Protein AF-A0A8J6PN78-F1 (afdb_monomer_lite)

Foldseek 3Di:
DLVVLLCVLLVCQLPDPDADVVQQVCSCVVSVDDNVSSVSSVVSSVVVNVVVD

pLDDT: mean 92.63, std 8.32, ran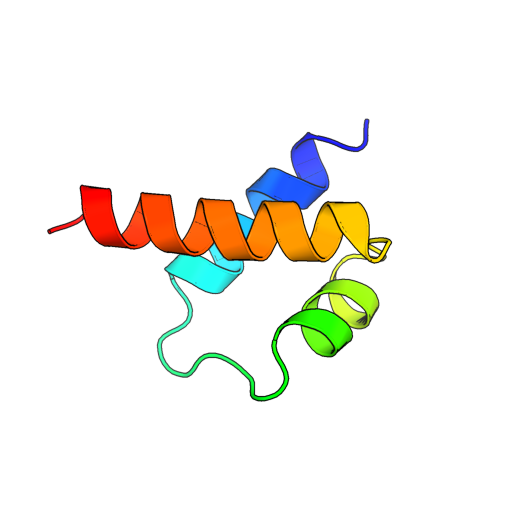ge [57.38, 97.19]

Radius of gyration: 10.07 Å; chains: 1; bounding box: 25×19×22 Å

Secondary structure (DSSP, 8-state):
--HHHHHHHHHHHHH-SS--SSHHHHHHHHH---HHHHHHHHHHHHHHHHHT-

Sequence (53 aa):
MSEDIIIQAAQWLATEKSPPSPVIPTLQRKFGLDLKQACAAAREAGLIRARAL

Structure (mmCIF, N/CA/C/O backbone):
data_AF-A0A8J6PN78-F1
#
_entry.id   AF-A0A8J6PN78-F1
#
loop_
_atom_site.group_PDB
_atom_site.id
_atom_site.type_symbol
_atom_site.label_atom_id
_atom_site.label_alt_id
_atom_site.label_comp_id
_atom_site.label_asym_id
_atom_site.label_entity_id
_atom_site.label_seq_id
_atom_site.pdbx_PDB_ins_code
_atom_site.Cartn_x
_atom_site.Cartn_y
_atom_site.Cartn_z
_atom_site.occupancy
_atom_site.B_iso_or_equiv
_atom_site.auth_seq_id
_atom_site.auth_comp_id
_atom_site.auth_asym_id
_atom_site.auth_atom_id
_atom_site.pdbx_PDB_model_num
ATOM 1 N N . MET A 1 1 ? -11.879 12.507 -8.312 1.00 57.38 1 MET A N 1
ATOM 2 C CA . MET A 1 1 ? -10.715 12.997 -7.540 1.00 57.38 1 MET A CA 1
ATOM 3 C C . MET A 1 1 ? -10.326 11.986 -6.456 1.00 57.38 1 MET A C 1
ATOM 5 O O . MET A 1 1 ? -10.092 12.366 -5.319 1.00 57.38 1 MET A O 1
ATOM 9 N N . SER A 1 2 ? -10.306 10.689 -6.780 1.00 64.50 2 SER A N 1
ATOM 10 C CA . SER A 1 2 ? -10.084 9.596 -5.808 1.00 64.50 2 SER A CA 1
ATOM 11 C C . SER A 1 2 ? -9.045 8.603 -6.333 1.00 64.50 2 SER A C 1
ATOM 13 O O . SER A 1 2 ? -8.242 8.095 -5.558 1.00 64.50 2 SER A O 1
ATOM 15 N N . GLU A 1 3 ? -9.012 8.400 -7.656 1.00 77.19 3 GLU A N 1
ATOM 16 C CA . GLU A 1 3 ? -7.975 7.652 -8.381 1.00 77.19 3 GLU A CA 1
ATOM 17 C C . GLU A 1 3 ? -6.558 8.130 -8.016 1.00 77.19 3 GLU A C 1
ATOM 19 O O . GLU A 1 3 ? -5.688 7.325 -7.696 1.00 77.19 3 GLU A O 1
ATOM 24 N N . ASP A 1 4 ? -6.350 9.450 -7.953 1.00 89.62 4 ASP A N 1
ATOM 25 C CA . ASP A 1 4 ? -5.043 10.047 -7.658 1.00 89.62 4 ASP A CA 1
ATOM 26 C C . ASP A 1 4 ? -4.504 9.664 -6.273 1.00 89.62 4 ASP A C 1
ATOM 28 O O . ASP A 1 4 ? -3.294 9.534 -6.089 1.00 89.62 4 ASP A O 1
ATOM 32 N N . ILE A 1 5 ? -5.383 9.456 -5.285 1.00 94.81 5 ILE A N 1
ATOM 33 C CA . ILE A 1 5 ? -4.987 9.067 -3.923 1.00 94.81 5 ILE A CA 1
ATOM 34 C C . ILE A 1 5 ? -4.603 7.582 -3.886 1.00 94.81 5 ILE A C 1
ATOM 36 O O . ILE A 1 5 ? -3.660 7.206 -3.192 1.00 94.81 5 ILE A O 1
ATOM 40 N N . ILE A 1 6 ? -5.282 6.740 -4.671 1.00 95.31 6 ILE A N 1
ATOM 41 C CA . ILE A 1 6 ? -4.964 5.310 -4.799 1.00 95.31 6 ILE A CA 1
ATOM 42 C C . ILE A 1 6 ? -3.574 5.139 -5.418 1.00 95.31 6 ILE A C 1
ATOM 44 O O . ILE A 1 6 ? -2.762 4.376 -4.894 1.00 95.31 6 ILE A O 1
ATOM 48 N N . ILE A 1 7 ? -3.276 5.881 -6.488 1.00 96.19 7 ILE A N 1
ATOM 49 C CA . ILE A 1 7 ? -1.964 5.845 -7.144 1.00 96.19 7 ILE A CA 1
ATOM 50 C C . ILE A 1 7 ? -0.865 6.363 -6.210 1.00 96.19 7 ILE A C 1
ATOM 52 O O . ILE A 1 7 ? 0.174 5.717 -6.084 1.00 96.19 7 ILE A O 1
ATOM 56 N N . GLN A 1 8 ? -1.098 7.465 -5.491 1.00 96.38 8 GLN A N 1
ATOM 57 C CA . GLN A 1 8 ? -0.143 7.968 -4.494 1.00 96.38 8 GLN A CA 1
ATOM 58 C C . GLN A 1 8 ? 0.123 6.952 -3.376 1.00 96.38 8 GLN A C 1
ATOM 60 O O . GLN A 1 8 ? 1.275 6.714 -3.008 1.00 96.38 8 GLN A O 1
ATOM 65 N N . ALA A 1 9 ? -0.924 6.310 -2.857 1.00 96.88 9 ALA A N 1
ATOM 66 C CA . ALA A 1 9 ? -0.803 5.269 -1.845 1.00 96.88 9 ALA A CA 1
ATOM 67 C C . ALA A 1 9 ? -0.020 4.053 -2.365 1.00 96.88 9 ALA A C 1
ATOM 69 O O . ALA A 1 9 ? 0.826 3.510 -1.650 1.00 96.88 9 ALA A O 1
ATOM 70 N N . ALA A 1 10 ? -0.258 3.660 -3.619 1.00 97.00 10 ALA A N 1
ATOM 71 C CA . ALA A 1 10 ? 0.457 2.579 -4.282 1.00 97.00 10 ALA A CA 1
ATOM 72 C C . ALA A 1 10 ? 1.944 2.897 -4.481 1.00 97.00 10 ALA A C 1
ATOM 74 O O . ALA A 1 10 ? 2.795 2.073 -4.158 1.00 97.00 10 ALA A O 1
ATOM 75 N N . GLN A 1 11 ? 2.270 4.098 -4.966 1.00 96.25 11 GLN A N 1
ATOM 76 C CA . GLN A 1 11 ? 3.649 4.560 -5.155 1.00 96.25 11 GLN A CA 1
ATOM 77 C C . GLN A 1 11 ? 4.407 4.647 -3.829 1.00 96.25 11 GLN A C 1
ATOM 79 O O . GLN A 1 11 ? 5.546 4.182 -3.727 1.00 96.25 11 GLN A O 1
ATOM 84 N N . TRP A 1 12 ? 3.761 5.194 -2.795 1.00 96.56 12 TRP A N 1
ATOM 85 C CA . TRP A 1 12 ? 4.334 5.218 -1.455 1.00 96.56 12 TRP A CA 1
ATOM 86 C C . TRP A 1 12 ? 4.616 3.796 -0.965 1.00 96.56 12 TRP A C 1
ATOM 88 O O . TRP A 1 12 ? 5.738 3.493 -0.570 1.00 96.56 12 TRP A O 1
ATOM 98 N N . LEU A 1 13 ? 3.632 2.897 -1.049 1.00 96.88 13 LEU A N 1
ATOM 99 C CA . LEU A 1 13 ? 3.810 1.523 -0.590 1.00 96.88 13 LEU A CA 1
ATOM 100 C C . LEU A 1 13 ? 4.865 0.776 -1.415 1.00 96.88 13 LEU A C 1
ATOM 102 O O . LEU A 1 13 ? 5.601 -0.022 -0.850 1.00 96.88 13 LEU A O 1
ATOM 106 N N . ALA A 1 14 ? 4.965 1.024 -2.722 1.00 96.06 14 ALA A N 1
ATOM 107 C CA . ALA A 1 14 ? 5.936 0.376 -3.600 1.00 96.06 14 ALA A CA 1
ATOM 108 C C . ALA A 1 14 ? 7.385 0.734 -3.241 1.00 96.06 14 ALA A C 1
ATOM 110 O O . ALA A 1 14 ? 8.251 -0.140 -3.276 1.00 96.06 14 ALA A O 1
ATOM 111 N N . THR A 1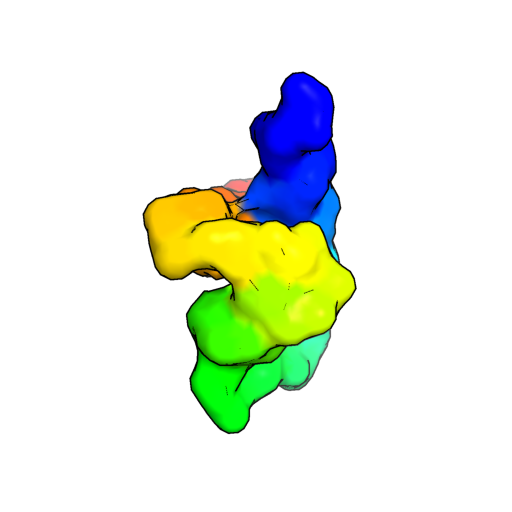 15 ? 7.623 1.995 -2.871 1.00 94.62 15 THR A N 1
ATOM 112 C CA . THR A 1 15 ? 8.949 2.528 -2.517 1.00 94.62 15 THR A CA 1
ATOM 113 C C . THR A 1 15 ? 9.311 2.337 -1.043 1.00 94.62 15 THR A C 1
ATOM 115 O O . THR A 1 15 ? 10.479 2.469 -0.675 1.00 94.62 15 THR A O 1
ATOM 118 N N . GLU A 1 16 ? 8.338 1.982 -0.200 1.00 93.75 16 GLU A N 1
ATOM 119 C CA . GLU A 1 16 ? 8.559 1.718 1.218 1.00 93.75 16 GLU A CA 1
ATOM 120 C C . GLU A 1 16 ? 9.474 0.499 1.417 1.00 93.75 16 GLU A C 1
ATOM 122 O O . GLU A 1 16 ? 9.147 -0.617 0.993 1.00 93.75 16 GLU A O 1
ATOM 127 N N . LYS A 1 17 ? 10.619 0.719 2.080 1.00 86.88 17 LYS A N 1
ATOM 128 C CA . LYS A 1 17 ? 11.641 -0.315 2.331 1.00 86.88 17 LYS A CA 1
ATOM 129 C C . LYS A 1 17 ? 11.177 -1.333 3.369 1.00 86.88 17 LYS A C 1
ATOM 131 O O . LYS A 1 17 ? 11.471 -2.518 3.241 1.00 86.88 17 LYS A O 1
ATOM 136 N N . SER A 1 18 ? 10.429 -0.863 4.366 1.00 90.44 18 SER A N 1
ATOM 137 C CA . SER A 1 18 ? 9.865 -1.680 5.441 1.00 90.44 18 SER A CA 1
ATOM 138 C C . SER A 1 18 ? 8.345 -1.530 5.433 1.00 90.44 18 SER A C 1
ATOM 140 O O . SER A 1 18 ? 7.809 -0.688 6.157 1.00 90.44 18 SER A O 1
ATOM 142 N N . PRO A 1 19 ? 7.627 -2.289 4.583 1.00 87.38 19 PRO A N 1
ATOM 143 C CA . PRO A 1 19 ? 6.185 -2.145 4.462 1.00 87.38 19 PRO A CA 1
ATOM 144 C C . PRO A 1 19 ? 5.488 -2.453 5.798 1.00 87.38 19 PRO A C 1
ATOM 146 O O . PRO A 1 19 ? 5.848 -3.419 6.477 1.00 87.38 19 PRO A O 1
ATOM 149 N N . PRO A 1 20 ? 4.479 -1.654 6.185 1.00 90.25 20 PRO A N 1
ATOM 150 C CA . PRO A 1 20 ? 3.791 -1.827 7.456 1.00 90.25 20 PRO A CA 1
ATOM 151 C C . PRO A 1 20 ? 3.004 -3.137 7.485 1.00 90.25 20 PRO A C 1
ATOM 153 O O . PRO A 1 20 ? 2.358 -3.509 6.506 1.00 90.25 20 PRO A O 1
ATOM 156 N N . SER A 1 21 ? 2.970 -3.789 8.645 1.00 88.31 21 SER A N 1
ATOM 157 C CA . SER A 1 21 ? 2.062 -4.903 8.914 1.00 88.31 21 SER A CA 1
ATOM 158 C C . SER A 1 21 ? 1.104 -4.503 10.042 1.00 88.31 21 SER A C 1
ATOM 160 O O . SER A 1 21 ? 1.576 -4.261 11.154 1.00 88.31 21 SER A O 1
ATOM 162 N N . PRO A 1 22 ? -0.217 -4.385 9.801 1.00 93.06 22 PRO A N 1
ATOM 163 C CA . PRO A 1 22 ? -0.939 -4.687 8.558 1.00 93.06 22 PRO A CA 1
ATOM 164 C C . PRO A 1 22 ? -0.993 -3.515 7.548 1.00 93.06 22 PRO A C 1
ATOM 166 O O . PRO A 1 22 ? -1.221 -2.357 7.916 1.00 93.06 22 PRO A O 1
ATOM 169 N N . VAL A 1 23 ? -0.866 -3.830 6.249 1.00 95.50 23 VAL A N 1
ATOM 170 C CA . VAL A 1 23 ? -0.842 -2.851 5.139 1.00 95.50 23 VAL A CA 1
ATOM 171 C C . VAL A 1 23 ? -2.180 -2.129 4.977 1.00 95.50 23 VAL A C 1
ATOM 173 O O . VAL A 1 23 ? -2.223 -0.902 5.000 1.00 95.50 23 VAL A O 1
ATOM 176 N N . ILE A 1 24 ? -3.281 -2.875 4.842 1.00 95.31 24 ILE A N 1
ATOM 177 C CA . ILE A 1 24 ? -4.595 -2.309 4.494 1.00 95.31 24 ILE A CA 1
ATOM 178 C C . ILE A 1 24 ? -5.075 -1.271 5.522 1.00 95.31 24 ILE A C 1
ATOM 180 O O . ILE A 1 24 ? -5.333 -0.138 5.115 1.00 95.31 24 ILE A O 1
ATOM 184 N N . PRO A 1 25 ? -5.096 -1.551 6.842 1.00 96.75 25 PRO A N 1
ATOM 185 C CA . PRO A 1 25 ? -5.501 -0.548 7.829 1.00 96.75 25 PRO A CA 1
ATOM 186 C C . PRO A 1 25 ? -4.578 0.673 7.852 1.00 96.75 25 PRO A C 1
ATOM 188 O O . PRO A 1 25 ? -5.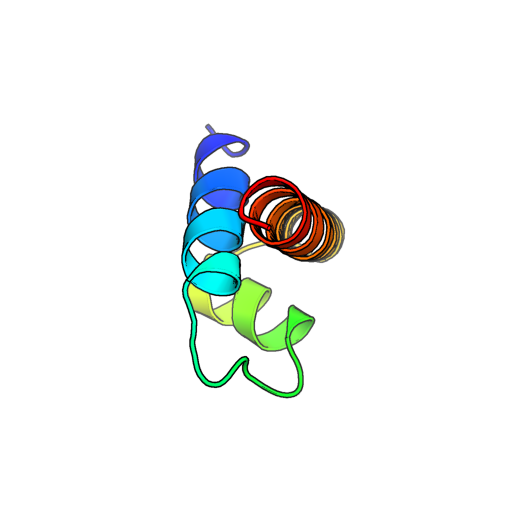007 1.776 8.189 1.00 96.75 25 PRO A O 1
ATOM 191 N N . THR A 1 26 ? -3.305 0.495 7.495 1.00 96.56 26 THR A N 1
ATOM 192 C CA . THR A 1 26 ? -2.355 1.606 7.407 1.00 96.56 26 THR A CA 1
ATOM 193 C C . THR A 1 26 ? -2.675 2.509 6.222 1.00 96.56 26 THR A C 1
ATOM 195 O O . THR A 1 26 ? -2.694 3.725 6.387 1.00 96.56 26 THR A O 1
ATOM 198 N N . LEU A 1 27 ? -3.000 1.941 5.058 1.00 96.38 27 LEU A N 1
ATOM 199 C CA . LEU A 1 27 ? -3.426 2.711 3.887 1.00 96.38 27 LEU A CA 1
ATOM 200 C C . LEU A 1 27 ? -4.730 3.475 4.147 1.00 96.38 27 LEU A C 1
ATOM 202 O O . LEU A 1 27 ? -4.819 4.651 3.803 1.00 96.38 27 LEU A O 1
ATOM 206 N N . GLN A 1 28 ? -5.697 2.846 4.820 1.00 96.62 28 GLN A N 1
ATOM 207 C CA . GLN A 1 28 ? -6.954 3.498 5.202 1.00 96.62 28 GLN A CA 1
ATOM 208 C C . GLN A 1 28 ? -6.708 4.708 6.113 1.00 96.62 28 GLN A C 1
ATOM 210 O O . GLN A 1 28 ? -7.195 5.799 5.833 1.00 96.62 28 GLN A O 1
ATOM 215 N N . ARG A 1 29 ? -5.895 4.552 7.170 1.00 96.62 29 ARG A N 1
ATOM 216 C CA . ARG A 1 29 ? -5.587 5.653 8.101 1.00 96.62 29 ARG A CA 1
ATOM 217 C C . ARG A 1 29 ? -4.736 6.756 7.475 1.00 96.62 29 ARG A C 1
ATOM 219 O O . ARG A 1 29 ? -4.947 7.922 7.781 1.00 96.62 29 ARG A O 1
ATOM 226 N N . LYS A 1 30 ? -3.756 6.395 6.643 1.00 95.44 30 LYS A N 1
ATOM 227 C CA . LYS A 1 30 ? -2.775 7.344 6.099 1.00 95.44 30 LYS A CA 1
ATOM 228 C C . LYS A 1 30 ? -3.325 8.162 4.933 1.00 95.44 30 LYS 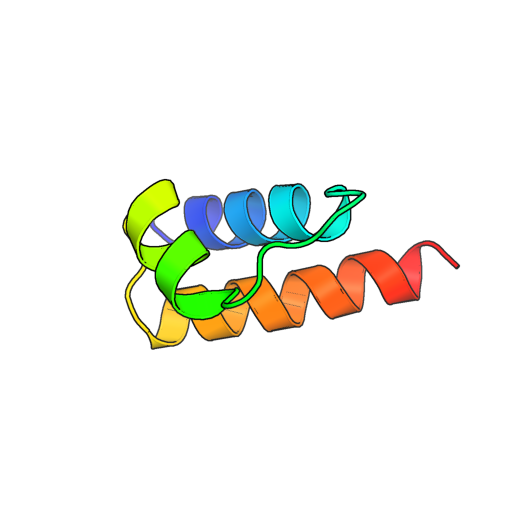A C 1
ATOM 230 O O . LYS A 1 30 ? -2.995 9.335 4.814 1.00 95.44 30 LYS A O 1
ATOM 235 N N . PHE A 1 31 ? -4.140 7.544 4.084 1.00 95.38 31 PHE A N 1
ATOM 236 C CA . PHE A 1 31 ? -4.620 8.152 2.842 1.00 95.38 31 PHE A CA 1
ATOM 237 C C . PHE A 1 31 ? -6.141 8.355 2.820 1.00 95.38 31 PHE A C 1
ATOM 239 O O . PHE A 1 31 ? -6.676 8.818 1.819 1.00 95.38 31 PHE A O 1
ATOM 246 N N . GLY A 1 32 ? -6.850 8.008 3.902 1.00 95.75 32 GLY A N 1
ATOM 247 C CA . GLY A 1 32 ? -8.310 8.129 3.978 1.00 95.75 32 GLY A CA 1
ATOM 248 C C . GLY A 1 32 ? -9.050 7.179 3.033 1.00 95.75 32 GLY A C 1
ATOM 249 O O . GLY A 1 32 ? -10.187 7.452 2.662 1.00 95.75 32 GLY A O 1
ATOM 250 N N . LEU A 1 33 ? -8.394 6.095 2.608 1.00 96.12 33 LEU A N 1
ATOM 251 C CA . LEU A 1 33 ? -8.951 5.150 1.646 1.00 96.12 33 LEU A CA 1
ATOM 252 C C . LEU A 1 33 ? -10.020 4.269 2.289 1.00 96.12 33 LEU A C 1
ATOM 254 O O . LEU A 1 33 ? -9.870 3.817 3.426 1.00 96.12 33 LEU A O 1
ATOM 258 N N . ASP A 1 34 ? -11.057 3.942 1.525 1.00 96.00 34 ASP A N 1
ATOM 259 C CA . ASP A 1 34 ? -11.944 2.837 1.872 1.00 96.00 34 ASP A CA 1
ATOM 260 C C . ASP A 1 34 ? -11.255 1.473 1.648 1.00 96.00 34 ASP A C 1
ATOM 262 O O . ASP A 1 34 ? -10.129 1.373 1.152 1.00 96.00 34 ASP A O 1
ATOM 266 N N . LEU A 1 35 ? -11.923 0.383 2.036 1.00 95.94 35 LEU A N 1
ATOM 267 C CA . LEU A 1 35 ? -11.371 -0.968 1.899 1.00 95.94 35 LEU A CA 1
ATOM 268 C C . LEU A 1 35 ? -11.045 -1.345 0.442 1.00 95.94 35 LEU A C 1
ATOM 270 O O . LEU A 1 35 ? -10.005 -1.952 0.186 1.00 95.94 35 LEU A O 1
ATOM 274 N N . LYS A 1 36 ? -11.911 -0.998 -0.517 1.00 96.50 36 LYS A N 1
ATOM 275 C CA . LYS A 1 36 ? -11.714 -1.337 -1.934 1.00 96.50 36 LYS A CA 1
ATOM 276 C C . LYS A 1 36 ? -10.530 -0.564 -2.504 1.00 96.50 36 LYS A C 1
ATOM 278 O O . LYS A 1 36 ? -9.684 -1.148 -3.176 1.00 96.50 36 LYS A O 1
ATOM 283 N N . GLN A 1 37 ? -10.443 0.721 -2.185 1.00 96.69 37 GLN A N 1
ATOM 284 C CA . GLN A 1 37 ? -9.360 1.602 -2.598 1.00 96.69 37 GLN A CA 1
ATOM 285 C C . GLN A 1 37 ? -8.017 1.183 -1.989 1.00 96.69 37 GLN A C 1
ATOM 287 O O . GLN A 1 37 ? -7.009 1.144 -2.692 1.00 96.69 37 GLN A O 1
ATOM 292 N N . ALA A 1 38 ? -7.993 0.803 -0.709 1.00 96.88 38 ALA A N 1
ATOM 293 C CA . ALA A 1 38 ? -6.786 0.310 -0.050 1.00 96.88 38 ALA A CA 1
ATOM 294 C C . ALA A 1 38 ? -6.298 -1.016 -0.662 1.00 96.88 38 ALA A C 1
ATOM 296 O O . ALA A 1 38 ? -5.099 -1.186 -0.886 1.00 96.88 38 ALA A O 1
ATOM 297 N N . CYS A 1 39 ? -7.212 -1.934 -0.993 1.00 97.12 39 CYS A N 1
ATOM 298 C CA . CYS A 1 39 ? -6.874 -3.158 -1.723 1.00 97.12 39 CYS A CA 1
ATOM 299 C C . CYS A 1 39 ? -6.337 -2.859 -3.131 1.00 97.12 39 CYS A C 1
ATOM 301 O O . CYS A 1 39 ? -5.349 -3.466 -3.548 1.00 97.12 39 CYS A O 1
ATOM 303 N N . ALA A 1 40 ? -6.940 -1.907 -3.850 1.00 96.88 40 ALA A N 1
ATOM 304 C CA . ALA A 1 40 ? -6.465 -1.480 -5.165 1.00 96.88 40 ALA A CA 1
ATOM 305 C C . ALA A 1 40 ? -5.048 -0.887 -5.092 1.00 96.88 40 ALA A C 1
ATOM 307 O 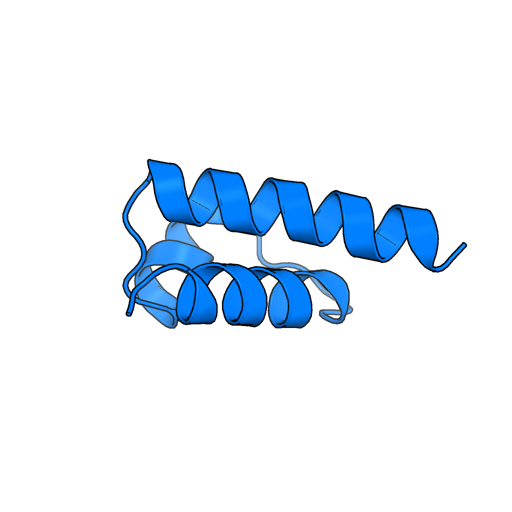O . ALA A 1 40 ? -4.173 -1.306 -5.850 1.00 96.88 40 ALA A O 1
ATOM 308 N N . ALA A 1 41 ? -4.789 -0.000 -4.127 1.00 97.06 41 ALA A N 1
ATOM 309 C CA . ALA A 1 41 ? -3.470 0.585 -3.900 1.00 97.06 41 ALA A CA 1
ATOM 310 C C . ALA A 1 41 ? -2.419 -0.477 -3.537 1.00 97.06 41 ALA A C 1
ATOM 312 O O . ALA A 1 41 ? -1.305 -0.454 -4.058 1.00 97.06 41 ALA A O 1
ATOM 313 N N . ALA A 1 42 ? -2.774 -1.447 -2.686 1.00 96.81 42 ALA A N 1
ATOM 314 C CA . ALA A 1 42 ? -1.881 -2.546 -2.327 1.00 96.81 42 ALA A CA 1
ATOM 315 C C . ALA A 1 42 ? -1.525 -3.429 -3.534 1.00 96.81 42 ALA A C 1
ATOM 317 O O . ALA A 1 42 ? -0.363 -3.801 -3.710 1.00 96.81 42 ALA A O 1
ATOM 318 N N . ARG A 1 43 ? -2.506 -3.726 -4.394 1.00 97.19 43 ARG A N 1
ATOM 319 C CA . ARG A 1 43 ? -2.285 -4.465 -5.643 1.00 97.19 43 ARG A CA 1
ATOM 320 C C . ARG A 1 43 ? -1.379 -3.689 -6.599 1.00 97.19 43 ARG A C 1
ATOM 322 O O . ARG A 1 43 ? -0.425 -4.263 -7.117 1.00 97.19 43 ARG A O 1
ATOM 329 N N . GLU A 1 44 ? -1.659 -2.407 -6.826 1.00 97.12 44 GLU A N 1
ATOM 330 C CA . GLU A 1 44 ? -0.866 -1.577 -7.739 1.00 97.12 44 GLU A CA 1
ATOM 331 C C . GLU A 1 44 ? 0.574 -1.411 -7.237 1.00 97.12 44 GLU A C 1
ATOM 333 O O . GLU A 1 44 ? 1.510 -1.515 -8.023 1.00 97.12 44 GLU A O 1
ATOM 338 N N . ALA A 1 45 ? 0.784 -1.288 -5.922 1.00 96.62 45 ALA A N 1
ATOM 339 C CA . ALA A 1 45 ? 2.125 -1.274 -5.338 1.00 96.62 45 ALA A CA 1
ATOM 340 C C . ALA A 1 45 ? 2.926 -2.546 -5.666 1.00 96.62 45 ALA A C 1
ATOM 342 O O . ALA A 1 45 ? 4.122 -2.477 -5.959 1.00 96.62 45 ALA A O 1
ATOM 343 N N . GLY A 1 46 ? 2.267 -3.710 -5.647 1.00 95.25 46 GLY A N 1
ATOM 344 C CA . GLY A 1 46 ? 2.863 -4.975 -6.076 1.00 95.25 46 GLY A CA 1
ATOM 345 C C . GLY A 1 46 ? 3.254 -4.969 -7.556 1.00 95.25 46 GLY A C 1
ATOM 346 O O . GLY A 1 46 ? 4.353 -5.402 -7.896 1.00 95.25 46 GLY A O 1
ATOM 347 N N . LEU A 1 47 ? 2.400 -4.421 -8.428 1.00 96.31 47 LEU A N 1
ATOM 348 C CA . LEU A 1 47 ? 2.692 -4.287 -9.861 1.00 96.31 47 LEU A CA 1
ATOM 349 C C . LEU A 1 47 ? 3.857 -3.329 -10.132 1.00 96.31 47 LEU A C 1
ATOM 351 O O . LEU A 1 47 ? 4.709 -3.635 -10.961 1.00 96.31 47 LEU A O 1
ATOM 355 N N . ILE A 1 48 ? 3.921 -2.194 -9.431 1.00 95.38 48 ILE A N 1
ATOM 356 C CA . ILE A 1 48 ? 5.030 -1.235 -9.542 1.00 95.38 48 ILE A CA 1
ATOM 357 C C . ILE A 1 48 ? 6.355 -1.916 -9.184 1.00 95.38 48 ILE A C 1
ATOM 359 O O . ILE A 1 48 ? 7.316 -1.808 -9.940 1.00 95.38 48 ILE A O 1
ATOM 363 N N . ARG A 1 49 ? 6.396 -2.667 -8.076 1.00 93.19 49 ARG A N 1
ATOM 364 C CA . ARG A 1 49 ? 7.594 -3.416 -7.661 1.00 93.19 49 ARG A CA 1
ATOM 365 C C . ARG A 1 49 ? 7.999 -4.477 -8.681 1.00 93.19 49 ARG A C 1
ATOM 367 O O . ARG A 1 49 ? 9.175 -4.587 -8.993 1.00 93.19 49 ARG A O 1
ATOM 374 N N . ALA A 1 50 ? 7.034 -5.223 -9.217 1.00 93.44 50 ALA A N 1
ATOM 375 C CA . ALA A 1 50 ? 7.299 -6.263 -10.209 1.00 93.44 50 ALA A CA 1
ATOM 376 C C . ALA A 1 50 ? 7.835 -5.703 -11.538 1.00 93.44 50 ALA A C 1
ATOM 378 O O . ALA A 1 50 ? 8.639 -6.359 -12.184 1.00 93.44 50 ALA A O 1
ATOM 379 N N . ARG A 1 51 ? 7.405 -4.499 -11.940 1.00 93.19 51 ARG A N 1
ATOM 380 C CA . ARG A 1 51 ? 7.891 -3.804 -13.148 1.00 93.19 51 ARG A CA 1
ATOM 381 C C . ARG A 1 51 ? 9.274 -3.161 -12.974 1.00 93.19 51 ARG A C 1
ATOM 383 O O . ARG A 1 51 ? 9.867 -2.765 -13.969 1.00 93.19 51 ARG A O 1
ATOM 390 N N . ALA A 1 52 ? 9.733 -2.981 -11.736 1.00 83.62 52 ALA A N 1
ATOM 391 C CA . ALA A 1 52 ? 11.020 -2.361 -11.412 1.00 83.62 52 ALA A CA 1
ATOM 392 C C . ALA A 1 52 ? 12.181 -3.373 -11.302 1.00 8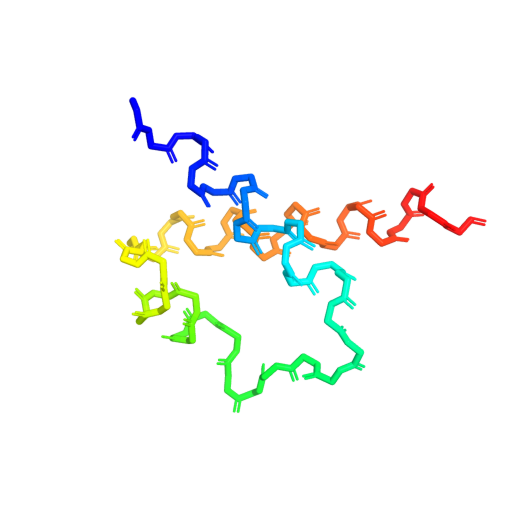3.62 52 ALA A C 1
ATOM 394 O O . ALA A 1 52 ? 13.308 -2.963 -11.024 1.00 83.62 52 ALA A O 1
ATOM 395 N N . LEU A 1 53 ? 11.887 -4.667 -11.481 1.00 65.88 53 LEU A N 1
ATOM 396 C CA . LEU A 1 53 ? 12.833 -5.784 -11.578 1.00 65.88 53 LEU A CA 1
ATOM 397 C C . LEU A 1 53 ? 13.178 -6.055 -13.045 1.00 65.88 53 LEU A C 1
ATOM 399 O O . LEU A 1 53 ? 14.354 -6.393 -13.297 1.00 65.88 53 LEU A O 1
#

Organism: NCBI:txid2767425